Protein AF-A0A7Z9IWR8-F1 (afdb_monomer_lite)

pLDDT: mean 77.35, std 11.0, range [40.81, 90.12]

Radius of gyration: 18.64 Å; chains: 1; bounding box: 38×37×58 Å

Secondary structure (DSSP, 8-state):
---------HHHHHHHHHHHHHHHHH-TTGGGGHHHHHHHTT--THHHHHHHHHHHHHHHHHHHHHHHTSTT--HHHHHHHHHHHHHHHHHHHHHHHHHHH--HHHHHHHHHHHHHHHHHHHHHHHHHTT-

Structure (mmCIF, N/CA/C/O backbone):
data_AF-A0A7Z9IWR8-F1
#
_entry.id   AF-A0A7Z9IWR8-F1
#
loop_
_atom_site.group_PDB
_atom_site.id
_atom_site.type_symbol
_atom_site.label_atom_id
_atom_site.label_alt_id
_atom_site.label_comp_id
_atom_site.label_asym_id
_atom_site.label_entity_id
_atom_site.label_seq_id
_atom_site.pdbx_PDB_ins_code
_atom_site.Cartn_x
_atom_site.Cartn_y
_atom_site.Cartn_z
_atom_site.occupancy
_atom_site.B_iso_or_equiv
_atom_site.auth_seq_id
_atom_site.auth_comp_id
_atom_site.auth_asym_id
_atom_site.auth_atom_id
_atom_site.pdbx_PDB_model_num
ATOM 1 N N . MET A 1 1 ? -17.338 -11.592 28.485 1.00 41.22 1 MET A N 1
ATOM 2 C CA . MET A 1 1 ? -16.061 -12.272 28.173 1.00 41.22 1 MET A CA 1
ATOM 3 C C . MET A 1 1 ? -16.408 -13.641 27.600 1.00 41.22 1 MET A C 1
ATOM 5 O O . MET A 1 1 ? -16.814 -14.503 28.360 1.00 41.22 1 MET A O 1
ATOM 9 N N . ASN A 1 2 ? -16.402 -13.803 26.271 1.00 40.81 2 ASN A N 1
ATOM 10 C CA . ASN A 1 2 ? -16.781 -15.054 25.600 1.00 40.81 2 ASN A CA 1
ATOM 11 C C . ASN A 1 2 ? -15.635 -15.483 24.674 1.00 40.81 2 ASN A C 1
ATOM 13 O O . ASN A 1 2 ? -15.403 -14.865 23.637 1.00 40.81 2 ASN A O 1
ATOM 17 N N . ASN A 1 3 ? -14.905 -16.511 25.100 1.00 50.62 3 ASN A N 1
ATOM 18 C CA . ASN A 1 3 ? -13.708 -17.046 24.458 1.00 50.62 3 ASN A CA 1
ATOM 19 C C . ASN A 1 3 ? -14.091 -17.991 23.312 1.00 50.62 3 ASN A C 1
ATOM 21 O O . ASN A 1 3 ? -14.071 -19.208 23.469 1.00 50.62 3 ASN A O 1
ATOM 25 N N . ARG A 1 4 ? -14.435 -17.442 22.145 1.00 46.66 4 ARG A N 1
ATOM 26 C CA . ARG A 1 4 ? -14.400 -18.199 20.885 1.00 46.66 4 ARG A CA 1
ATOM 27 C C . ARG A 1 4 ? -13.210 -17.719 20.071 1.00 46.66 4 ARG A C 1
ATOM 29 O O . ARG A 1 4 ? -13.365 -17.041 19.062 1.00 46.66 4 ARG A O 1
ATOM 36 N N . GLY A 1 5 ? -12.020 -18.034 20.579 1.00 47.06 5 GLY A N 1
ATOM 37 C CA . GLY A 1 5 ? -10.784 -17.930 19.823 1.00 47.06 5 GLY A CA 1
ATOM 38 C C . GLY A 1 5 ? -10.837 -18.958 18.707 1.00 47.06 5 GLY A C 1
ATOM 39 O O . GLY A 1 5 ? -10.429 -20.100 18.888 1.00 47.06 5 GLY A O 1
ATOM 40 N N . VAL A 1 6 ? -11.388 -18.565 17.561 1.00 51.59 6 VAL A N 1
ATOM 41 C CA . VAL A 1 6 ? -11.020 -19.202 16.303 1.00 51.59 6 VAL A CA 1
ATOM 42 C C . VAL A 1 6 ? -9.564 -18.807 16.097 1.00 51.59 6 VAL A C 1
ATOM 44 O O . VAL A 1 6 ? -9.260 -17.775 15.506 1.00 51.59 6 VAL A O 1
ATOM 47 N N . GLU A 1 7 ? -8.659 -19.576 16.700 1.00 53.31 7 GLU A N 1
ATOM 48 C CA . GLU A 1 7 ? -7.242 -19.517 16.384 1.00 53.31 7 GLU A CA 1
ATOM 49 C C . GLU A 1 7 ? -7.149 -19.900 14.916 1.00 53.31 7 GLU A C 1
ATOM 51 O O . GLU A 1 7 ? -7.246 -21.068 14.536 1.00 53.31 7 GLU A O 1
ATOM 56 N N . VAL A 1 8 ? -7.061 -18.888 14.058 1.00 54.16 8 VAL A N 1
ATOM 57 C CA . VAL A 1 8 ? -6.757 -19.100 12.654 1.00 54.16 8 VAL A CA 1
ATOM 58 C C . VAL A 1 8 ? -5.372 -19.723 12.670 1.00 54.16 8 VAL A C 1
ATOM 60 O O . VAL A 1 8 ? -4.380 -19.047 12.948 1.00 54.16 8 VAL A O 1
ATOM 63 N N . GLY A 1 9 ? -5.321 -21.046 12.497 1.00 58.75 9 GLY A N 1
ATOM 64 C CA . GLY A 1 9 ? -4.077 -21.792 12.580 1.00 58.75 9 GLY A CA 1
ATOM 65 C C . GLY A 1 9 ? -3.036 -21.130 11.684 1.00 58.75 9 GLY A C 1
ATOM 66 O O . GLY A 1 9 ? -3.375 -20.581 10.635 1.00 58.75 9 GLY A O 1
ATOM 67 N N . ARG A 1 10 ? -1.762 -21.173 12.079 1.00 62.94 10 ARG A N 1
ATOM 68 C CA . ARG A 1 10 ? -0.638 -20.584 11.320 1.00 62.94 10 ARG A CA 1
ATOM 69 C C . ARG A 1 10 ? -0.698 -20.883 9.811 1.00 62.94 10 ARG A C 1
ATOM 71 O O . ARG A 1 10 ? -0.322 -20.042 9.003 1.00 62.94 10 ARG A O 1
ATOM 78 N N . TRP A 1 11 ? -1.243 -22.043 9.443 1.00 64.25 11 TRP A N 1
ATOM 79 C CA . TRP A 1 11 ? -1.524 -22.460 8.069 1.00 64.25 11 TRP A CA 1
ATOM 80 C C . TRP A 1 11 ? -2.615 -21.651 7.352 1.00 64.25 11 TRP A C 1
ATOM 82 O O . TRP A 1 11 ? -2.447 -21.332 6.182 1.00 64.25 11 TRP A O 1
ATOM 92 N N . GLY A 1 12 ? -3.698 -21.270 8.032 1.00 68.81 12 GLY A N 1
ATOM 93 C CA . GLY A 1 12 ? -4.739 -20.398 7.482 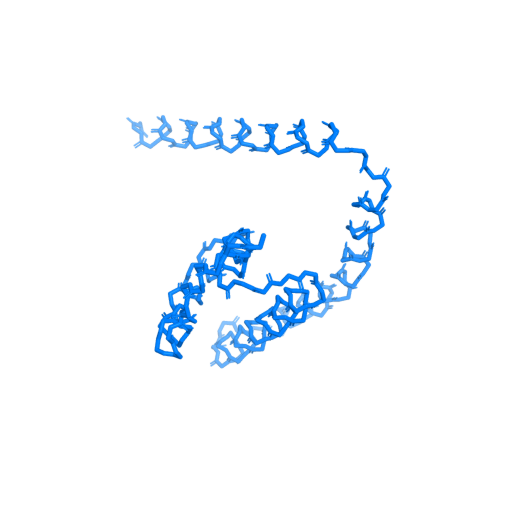1.00 68.81 12 GLY A CA 1
ATOM 94 C C . GLY A 1 12 ? -4.217 -18.988 7.201 1.00 68.81 12 GLY A C 1
ATOM 95 O O . GLY A 1 12 ? -4.474 -18.438 6.135 1.00 68.81 12 GLY A O 1
ATOM 96 N N . PHE A 1 13 ? -3.387 -18.440 8.094 1.00 70.31 13 PHE A N 1
ATOM 97 C CA . PHE A 1 13 ? -2.687 -17.177 7.836 1.00 70.31 13 PHE A CA 1
ATOM 98 C C . PHE A 1 13 ? -1.695 -17.281 6.668 1.00 70.31 13 PHE A C 1
ATOM 100 O O . PHE A 1 13 ? -1.632 -16.375 5.837 1.00 70.31 13 PHE A O 1
ATOM 107 N N . ALA A 1 14 ? -0.952 -18.389 6.575 1.00 73.75 14 ALA A N 1
ATOM 108 C CA . ALA A 1 14 ? -0.004 -18.621 5.487 1.00 73.75 14 ALA A CA 1
ATOM 109 C C . ALA A 1 14 ? -0.697 -18.806 4.124 1.00 73.75 14 ALA A C 1
ATOM 111 O O . ALA A 1 14 ? -0.207 -18.295 3.121 1.00 73.75 14 ALA A O 1
ATOM 112 N N . ALA A 1 15 ? -1.850 -19.481 4.082 1.00 78.81 15 ALA A N 1
ATOM 113 C CA . ALA A 1 15 ? -2.615 -19.713 2.856 1.00 78.81 15 ALA A CA 1
ATOM 114 C C . ALA A 1 15 ? -3.315 -18.448 2.327 1.00 78.81 15 ALA A C 1
ATOM 116 O O . ALA A 1 15 ? -3.498 -18.299 1.119 1.00 78.81 15 ALA A O 1
ATOM 117 N N . VAL A 1 16 ? -3.676 -17.512 3.210 1.00 80.12 16 VAL A N 1
ATOM 118 C CA . VAL A 1 16 ? -4.327 -16.251 2.820 1.00 80.12 16 VAL A CA 1
ATOM 119 C C . VAL A 1 16 ? -3.366 -15.299 2.110 1.00 80.12 16 VAL A C 1
ATOM 121 O O . VAL A 1 16 ? -3.797 -14.569 1.224 1.00 80.12 16 VAL A O 1
ATOM 124 N N . GLY A 1 17 ? -2.068 -15.333 2.427 1.00 80.94 17 GLY A N 1
ATOM 125 C CA . GLY A 1 17 ? -1.054 -14.486 1.787 1.00 80.94 17 GLY A CA 1
ATOM 126 C C . GLY A 1 17 ? -1.024 -14.585 0.250 1.00 80.94 17 GLY A C 1
ATOM 127 O O . GLY A 1 17 ? -1.184 -13.558 -0.409 1.00 80.94 17 GLY A O 1
ATOM 128 N N . PRO A 1 18 ? -0.867 -15.787 -0.341 1.00 83.75 18 PRO A N 1
ATOM 129 C CA . PRO A 1 18 ? -0.899 -15.979 -1.791 1.00 83.75 18 PRO A CA 1
ATOM 130 C C . PRO A 1 18 ? -2.224 -15.548 -2.428 1.00 83.75 18 PRO A C 1
ATOM 132 O O . PRO A 1 18 ? -2.219 -14.847 -3.437 1.00 83.75 18 PRO A O 1
ATOM 135 N N . ILE A 1 19 ? -3.358 -15.924 -1.824 1.00 85.44 19 ILE A N 1
ATOM 136 C CA . ILE A 1 19 ? -4.700 -15.586 -2.327 1.00 85.44 19 ILE A CA 1
ATOM 137 C C . ILE A 1 19 ? -4.880 -14.067 -2.353 1.00 85.44 19 ILE A C 1
ATOM 139 O O . ILE A 1 19 ? -5.282 -13.488 -3.362 1.00 85.44 19 ILE A O 1
ATOM 143 N N . TYR A 1 20 ? -4.521 -13.411 -1.252 1.00 84.38 20 TYR A N 1
ATOM 144 C CA . TYR A 1 20 ? -4.556 -11.965 -1.140 1.00 84.38 20 TYR A CA 1
ATOM 145 C C . TYR A 1 20 ? -3.598 -11.293 -2.129 1.00 84.38 20 TYR A C 1
ATOM 147 O O . TYR A 1 20 ? -3.968 -10.299 -2.744 1.00 84.38 20 TYR A O 1
ATOM 155 N N . GLY A 1 21 ? -2.400 -11.847 -2.335 1.00 83.62 21 GLY A N 1
ATOM 156 C CA . GLY A 1 21 ? -1.433 -11.355 -3.317 1.00 83.62 21 GLY A CA 1
ATOM 157 C C . GLY A 1 21 ? -1.986 -11.353 -4.743 1.00 83.62 21 GLY A C 1
ATOM 158 O O . GLY A 1 21 ? -1.826 -10.359 -5.450 1.00 83.62 21 GLY A O 1
ATOM 159 N N . VAL A 1 22 ? -2.701 -12.414 -5.136 1.00 85.44 22 VAL A N 1
ATOM 160 C CA . VAL A 1 22 ? -3.399 -12.477 -6.430 1.00 85.44 22 VAL A CA 1
ATOM 161 C C . VAL A 1 22 ? -4.466 -11.387 -6.503 1.00 85.44 22 VAL A C 1
ATOM 163 O O . VAL A 1 22 ? -4.414 -10.555 -7.404 1.00 85.44 22 VAL A O 1
ATOM 166 N N . ILE A 1 23 ? -5.376 -11.317 -5.528 1.00 85.38 23 ILE A N 1
ATOM 167 C CA . ILE A 1 23 ? -6.479 -10.337 -5.513 1.00 85.38 23 ILE A CA 1
ATOM 168 C C . ILE A 1 23 ? -5.951 -8.894 -5.528 1.00 85.38 23 ILE A C 1
ATOM 170 O O . ILE A 1 23 ? -6.414 -8.064 -6.308 1.00 85.38 23 ILE A O 1
ATOM 174 N N . ALA A 1 24 ? -4.945 -8.585 -4.711 1.00 82.38 24 ALA A N 1
ATOM 175 C CA . ALA A 1 24 ? -4.303 -7.271 -4.658 1.00 82.38 24 ALA A CA 1
ATOM 176 C C . ALA A 1 24 ? -3.478 -6.946 -5.921 1.00 82.38 24 ALA A C 1
ATOM 178 O O . ALA A 1 24 ? -3.142 -5.783 -6.178 1.00 82.38 24 ALA A O 1
ATOM 179 N N . GLY A 1 25 ? -3.131 -7.967 -6.706 1.00 77.81 25 GLY A N 1
ATOM 180 C CA . GLY A 1 25 ? -2.537 -7.827 -8.029 1.00 77.81 25 GLY A CA 1
ATOM 181 C C . GLY A 1 25 ? -3.553 -7.375 -9.077 1.00 77.81 25 GLY A C 1
ATOM 182 O O . GLY A 1 25 ? -3.242 -6.474 -9.852 1.00 77.81 25 GLY A O 1
ATOM 183 N N .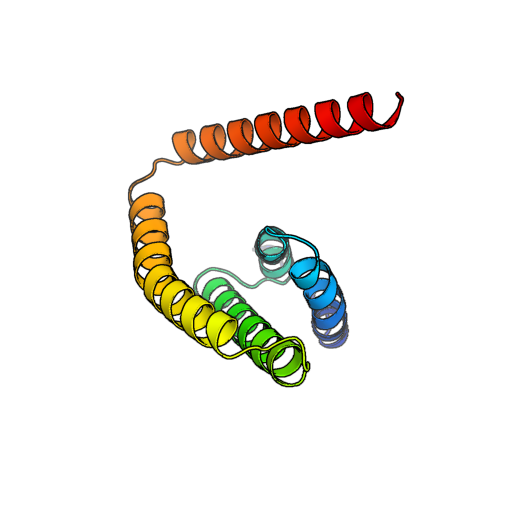 VAL A 1 26 ? -4.762 -7.953 -9.073 1.00 81.50 26 VAL A N 1
ATOM 184 C CA . VAL A 1 26 ? -5.784 -7.707 -10.114 1.00 81.50 26 VAL A CA 1
ATOM 185 C C . VAL A 1 26 ? -6.774 -6.591 -9.763 1.00 81.50 26 VAL A C 1
ATOM 187 O O . VAL A 1 26 ? -7.426 -6.049 -10.651 1.00 81.50 26 VAL A O 1
ATOM 190 N N . THR A 1 27 ? -6.926 -6.235 -8.484 1.00 79.56 27 THR A N 1
ATOM 191 C CA . THR A 1 27 ? -7.984 -5.323 -8.015 1.00 79.56 27 THR A CA 1
ATOM 192 C C . THR A 1 27 ? -7.421 -4.109 -7.271 1.00 79.56 27 THR A C 1
ATOM 194 O O . THR A 1 27 ? -6.615 -4.248 -6.354 1.00 79.56 27 THR A O 1
ATOM 197 N N . MET A 1 28 ? -7.931 -2.905 -7.571 1.00 64.69 28 MET A N 1
ATOM 198 C CA . MET A 1 28 ? -7.564 -1.644 -6.891 1.00 64.69 28 MET A CA 1
ATOM 199 C C . MET A 1 28 ? -8.120 -1.488 -5.452 1.00 64.69 28 MET A C 1
ATOM 201 O O . MET A 1 28 ? -8.062 -0.404 -4.883 1.00 64.69 28 MET A O 1
ATOM 205 N N . GLY A 1 29 ? -8.644 -2.555 -4.835 1.00 68.75 29 GLY A N 1
ATOM 206 C CA . GLY A 1 29 ? -9.354 -2.502 -3.546 1.00 68.75 29 GLY A CA 1
ATOM 207 C C . GLY A 1 29 ? -9.156 -3.713 -2.629 1.00 68.75 29 GLY A C 1
ATOM 208 O O . GLY A 1 29 ? -9.862 -3.830 -1.630 1.00 68.75 29 GLY A O 1
ATOM 209 N N . GLY A 1 30 ? -8.206 -4.608 -2.929 1.00 70.31 30 GLY A N 1
ATOM 210 C CA . GLY A 1 30 ? -8.024 -5.857 -2.173 1.00 70.31 30 GLY A CA 1
ATOM 211 C C . GLY A 1 30 ? -7.856 -5.653 -0.659 1.00 70.31 30 GLY A C 1
ATOM 212 O O . GLY A 1 30 ? -8.374 -6.440 0.131 1.00 70.31 30 GLY A O 1
ATOM 213 N N . ALA A 1 31 ? -7.212 -4.559 -0.238 1.00 67.69 31 ALA A N 1
ATOM 214 C CA . ALA A 1 31 ? -6.941 -4.260 1.172 1.00 67.69 31 ALA A CA 1
ATOM 215 C C . ALA A 1 31 ? -8.202 -4.138 2.052 1.00 67.69 31 ALA A C 1
ATOM 217 O O . ALA A 1 31 ? -8.119 -4.358 3.260 1.00 67.69 31 ALA A O 1
ATOM 218 N N . LEU A 1 32 ? -9.372 -3.848 1.471 1.00 75.12 32 LEU A N 1
ATOM 219 C CA . LEU A 1 32 ? -10.641 -3.767 2.206 1.00 75.12 32 LEU A CA 1
ATOM 220 C C . LEU A 1 32 ? -11.057 -5.118 2.808 1.00 75.12 32 LEU A C 1
ATOM 222 O O . LEU A 1 32 ? -11.715 -5.147 3.845 1.00 75.12 32 LEU A O 1
ATOM 226 N N . MET A 1 33 ? -10.627 -6.236 2.211 1.00 80.31 33 MET A N 1
ATOM 227 C CA . MET A 1 33 ? -10.899 -7.579 2.733 1.00 80.31 33 MET A CA 1
ATOM 228 C C . MET A 1 33 ? -10.038 -7.948 3.948 1.00 80.31 33 MET A C 1
ATOM 230 O O . MET A 1 33 ? -10.431 -8.803 4.742 1.00 80.31 33 MET A O 1
ATOM 234 N N . LEU A 1 34 ? -8.887 -7.296 4.139 1.00 80.06 34 LEU A N 1
ATOM 235 C CA . LEU A 1 34 ? -7.986 -7.600 5.253 1.00 80.06 34 LEU A CA 1
ATOM 236 C C . LEU A 1 34 ? -8.556 -7.170 6.606 1.00 80.06 34 LEU A C 1
ATOM 238 O O . LEU A 1 34 ? -8.317 -7.836 7.608 1.00 80.06 34 LEU A O 1
ATOM 242 N N . ALA A 1 35 ? -9.324 -6.080 6.644 1.00 80.00 35 ALA A N 1
ATOM 243 C CA . ALA A 1 35 ? -9.908 -5.564 7.878 1.00 80.00 35 ALA A CA 1
ATOM 244 C C . ALA A 1 35 ? -10.852 -6.576 8.568 1.00 80.00 35 ALA A C 1
ATOM 246 O O . ALA A 1 35 ? -10.587 -6.918 9.724 1.00 80.00 35 ALA A O 1
ATOM 247 N N . PRO A 1 36 ? -11.900 -7.119 7.909 1.00 81.00 36 PRO A N 1
ATOM 248 C CA . PRO A 1 36 ? -12.750 -8.142 8.519 1.00 81.00 36 PRO A CA 1
ATOM 249 C C . PRO A 1 36 ? -12.003 -9.459 8.773 1.00 81.00 36 PRO A C 1
ATOM 251 O O . PRO A 1 36 ? -12.305 -10.137 9.752 1.00 81.00 36 PRO A O 1
ATOM 254 N N . PHE A 1 37 ? -10.999 -9.804 7.957 1.00 82.38 37 PHE A N 1
ATOM 255 C CA . PHE A 1 37 ? -10.171 -10.994 8.173 1.00 82.38 37 PHE A CA 1
ATOM 256 C C . PHE A 1 37 ? -9.335 -10.897 9.457 1.00 82.38 37 PHE A C 1
ATOM 258 O O . PHE A 1 37 ? -9.370 -11.803 10.286 1.00 82.38 37 PHE A O 1
ATOM 265 N N . PHE A 1 38 ? -8.624 -9.785 9.669 1.00 83.38 38 PHE A N 1
ATOM 266 C CA . PHE A 1 38 ? -7.824 -9.582 10.879 1.00 83.38 38 PHE A CA 1
ATOM 267 C C . PHE A 1 38 ? -8.686 -9.450 12.134 1.00 83.38 38 PHE A C 1
ATOM 269 O O . PHE A 1 38 ? -8.315 -9.997 13.171 1.00 83.38 38 PHE A O 1
ATOM 276 N N . LEU A 1 39 ? -9.852 -8.802 12.032 1.00 84.25 39 LEU A N 1
ATOM 277 C CA . LEU A 1 39 ? -10.831 -8.754 13.121 1.00 84.25 39 LEU A CA 1
ATOM 278 C C . LEU A 1 39 ? -11.367 -10.151 13.461 1.00 84.25 39 LEU A C 1
ATOM 280 O O . LEU A 1 39 ? -11.426 -10.512 14.634 1.00 84.25 39 LEU A O 1
ATOM 284 N N . GLY A 1 40 ? -11.702 -10.959 12.45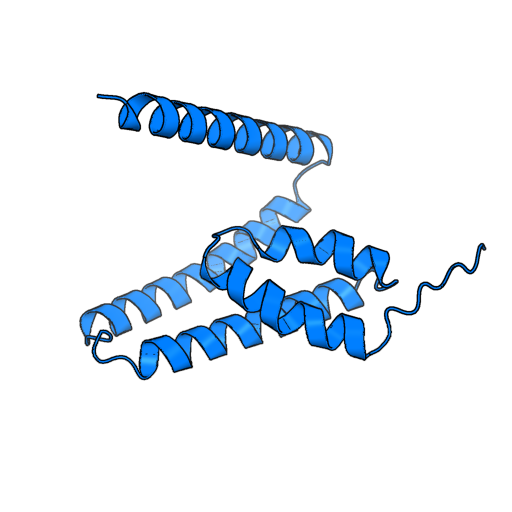0 1.00 80.62 40 GLY A N 1
ATOM 285 C CA . GLY A 1 40 ? -12.113 -12.355 12.628 1.00 80.62 40 GLY A CA 1
ATOM 286 C C . GLY A 1 40 ? -11.008 -13.241 13.212 1.00 80.62 40 GLY A C 1
ATOM 287 O O . GLY A 1 40 ? -11.300 -14.178 13.949 1.00 80.62 40 GLY A O 1
ATOM 288 N N . ALA A 1 41 ? -9.745 -12.904 12.948 1.00 76.62 41 ALA A N 1
ATOM 289 C CA . ALA A 1 41 ? -8.575 -13.564 13.518 1.00 76.62 41 ALA A CA 1
ATOM 290 C C . ALA A 1 41 ? -8.199 -13.085 14.934 1.00 76.62 41 ALA A C 1
ATOM 292 O O . ALA A 1 41 ? -7.209 -13.5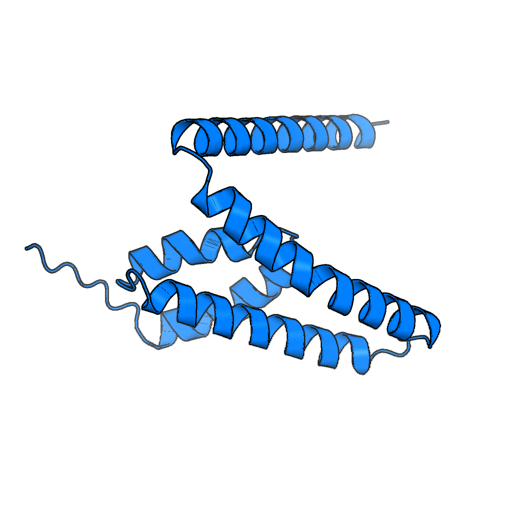49 15.499 1.00 76.62 41 ALA A O 1
ATOM 293 N N . GLY A 1 42 ? -8.961 -12.149 15.510 1.00 77.69 42 GLY A N 1
ATOM 294 C CA . GLY A 1 42 ? -8.751 -11.639 16.866 1.00 77.69 42 GLY A CA 1
ATOM 295 C C . GLY A 1 42 ? -7.714 -10.519 16.991 1.00 77.69 42 GLY A C 1
ATOM 296 O O . GLY A 1 42 ? -7.425 -10.088 18.107 1.00 77.69 42 GLY A O 1
ATOM 297 N N . LEU A 1 43 ? -7.163 -10.003 15.884 1.00 81.38 43 LEU A N 1
ATOM 298 C CA . LEU A 1 43 ? -6.321 -8.807 15.922 1.00 81.38 43 LEU A CA 1
ATOM 299 C C . LEU A 1 43 ? -7.222 -7.580 16.078 1.00 81.38 43 LEU A C 1
ATOM 301 O O . LEU A 1 43 ? -8.157 -7.394 15.307 1.00 81.38 43 LEU A O 1
ATOM 305 N N . VAL A 1 44 ? -6.915 -6.712 17.042 1.00 82.56 44 VAL A N 1
ATOM 306 C CA . VAL A 1 44 ? -7.649 -5.460 17.282 1.00 82.56 44 VAL A CA 1
ATOM 307 C C . VAL A 1 44 ? -6.695 -4.277 17.451 1.00 82.56 44 VAL A C 1
ATOM 309 O O . VAL A 1 44 ? -5.558 -4.424 17.905 1.00 82.56 44 VAL A O 1
ATOM 312 N N . GLY A 1 45 ? -7.155 -3.084 17.068 1.00 81.81 45 GLY A N 1
ATOM 313 C CA . GLY A 1 45 ? -6.428 -1.828 17.268 1.00 81.81 45 GLY A CA 1
ATOM 314 C C . GLY A 1 45 ? -5.082 -1.771 16.536 1.00 81.81 45 GLY A C 1
ATOM 315 O O . GLY A 1 45 ? -5.023 -1.895 15.312 1.00 81.81 45 GLY A O 1
ATOM 316 N N . SER A 1 46 ? -3.997 -1.569 17.292 1.00 81.44 46 SER A N 1
ATOM 317 C CA . SER A 1 46 ? -2.637 -1.374 16.756 1.00 81.44 46 SER A CA 1
ATOM 318 C C . SER A 1 46 ? -2.147 -2.551 15.901 1.00 81.44 46 SER A C 1
ATOM 320 O O . SER A 1 46 ? -1.496 -2.347 14.876 1.00 81.44 46 SER A O 1
ATOM 322 N N . GLN A 1 47 ? -2.537 -3.781 16.254 1.00 82.94 47 GLN A N 1
ATOM 323 C CA . GLN A 1 47 ? -2.101 -4.995 15.556 1.00 82.94 47 GLN A CA 1
ATOM 324 C C . GLN A 1 47 ? -2.597 -5.042 14.102 1.00 82.94 47 GLN A C 1
ATOM 326 O O . GLN A 1 47 ? -1.854 -5.439 13.207 1.00 82.94 47 GLN A O 1
ATOM 331 N N . ILE A 1 48 ? -3.828 -4.581 13.846 1.00 83.69 48 ILE A N 1
ATOM 332 C CA . ILE A 1 48 ? -4.397 -4.505 12.490 1.00 83.69 48 ILE A CA 1
ATOM 333 C C . ILE A 1 48 ? -3.610 -3.504 11.643 1.00 83.69 48 ILE A C 1
ATOM 335 O O . ILE A 1 48 ? -3.298 -3.774 10.482 1.00 83.69 48 ILE A O 1
ATOM 339 N N . ILE A 1 49 ? -3.279 -2.347 12.222 1.00 84.69 49 ILE A N 1
ATOM 340 C CA . ILE A 1 49 ? -2.557 -1.277 11.527 1.00 84.69 49 ILE A CA 1
ATOM 341 C C . ILE A 1 49 ? -1.148 -1.754 11.169 1.00 84.69 49 ILE A C 1
ATOM 343 O O . ILE A 1 49 ? -0.719 -1.575 10.030 1.00 84.69 49 ILE A O 1
ATOM 347 N N . ALA A 1 50 ? -0.462 -2.407 12.112 1.00 85.69 50 ALA A N 1
ATOM 348 C CA . ALA A 1 50 ? 0.859 -2.982 11.894 1.00 85.69 50 ALA A CA 1
ATOM 349 C C . ALA A 1 50 ? 0.839 -4.044 10.784 1.00 85.69 50 ALA A C 1
ATOM 351 O O . ALA A 1 50 ? 1.646 -3.977 9.860 1.00 85.69 50 ALA A O 1
ATOM 352 N N . MET A 1 51 ? -0.119 -4.975 10.820 1.00 87.50 51 MET A N 1
ATOM 353 C CA . MET A 1 51 ? -0.214 -6.037 9.817 1.00 87.50 51 MET A CA 1
ATOM 354 C C . MET A 1 51 ? -0.571 -5.494 8.429 1.00 87.50 51 MET A C 1
ATOM 356 O O . MET A 1 51 ? 0.009 -5.911 7.430 1.00 87.50 51 MET A O 1
ATOM 360 N N . THR A 1 52 ? -1.481 -4.521 8.358 1.00 83.75 52 THR A N 1
ATOM 361 C CA . THR A 1 52 ? -1.857 -3.872 7.094 1.00 83.75 52 THR A CA 1
ATOM 362 C C . THR A 1 52 ? -0.678 -3.103 6.498 1.00 83.75 52 THR A C 1
ATOM 364 O O . THR A 1 52 ? -0.446 -3.176 5.293 1.00 83.75 52 THR A O 1
ATOM 367 N N . ALA A 1 53 ? 0.106 -2.410 7.330 1.00 86.81 53 ALA A N 1
ATOM 368 C CA . ALA A 1 53 ? 1.328 -1.742 6.893 1.00 86.81 53 ALA A CA 1
ATOM 369 C C . ALA A 1 53 ? 2.377 -2.749 6.400 1.00 86.81 53 ALA A C 1
ATOM 371 O O . ALA A 1 53 ? 2.925 -2.566 5.315 1.00 86.81 53 ALA A O 1
ATOM 372 N N . ALA A 1 54 ? 2.606 -3.834 7.147 1.00 88.81 54 ALA A N 1
ATOM 373 C CA . ALA A 1 54 ? 3.535 -4.892 6.761 1.00 88.81 54 ALA A CA 1
ATOM 374 C C . ALA A 1 54 ? 3.138 -5.520 5.416 1.00 88.81 54 ALA A C 1
ATOM 376 O O . ALA A 1 54 ? 3.947 -5.547 4.494 1.00 88.81 54 ALA A O 1
ATOM 377 N N . MET A 1 55 ? 1.872 -5.926 5.259 1.00 87.38 55 MET A N 1
ATOM 378 C CA . MET A 1 55 ? 1.358 -6.464 3.996 1.00 87.38 55 MET A CA 1
ATOM 379 C C . MET A 1 55 ? 1.460 -5.456 2.849 1.00 87.38 55 MET A C 1
ATOM 381 O O . MET A 1 55 ? 1.849 -5.828 1.744 1.00 87.38 55 MET A O 1
ATOM 385 N N . GLY A 1 56 ? 1.138 -4.183 3.093 1.00 86.69 56 GLY A N 1
ATOM 386 C CA . GLY A 1 56 ? 1.266 -3.124 2.096 1.00 86.69 56 GLY A CA 1
ATOM 387 C C . GLY A 1 56 ? 2.708 -2.956 1.616 1.00 86.69 56 GLY A C 1
ATOM 388 O O . GLY A 1 56 ? 2.949 -2.910 0.412 1.00 86.69 56 GLY A O 1
ATOM 389 N N . VAL A 1 57 ? 3.675 -2.923 2.534 1.00 88.06 57 VAL A N 1
ATOM 390 C CA . VAL A 1 57 ? 5.104 -2.841 2.196 1.00 88.06 57 VAL A CA 1
ATOM 391 C C . VAL A 1 57 ? 5.547 -4.076 1.418 1.00 88.06 57 VAL A C 1
ATOM 393 O O . VAL A 1 57 ? 6.146 -3.930 0.354 1.00 88.06 57 VAL A O 1
ATOM 396 N N . THR A 1 58 ? 5.200 -5.280 1.882 1.00 90.12 58 THR A N 1
ATOM 397 C CA . THR A 1 58 ? 5.535 -6.529 1.187 1.00 90.12 58 THR A CA 1
ATOM 398 C C . THR A 1 58 ? 4.996 -6.536 -0.242 1.00 90.12 58 THR A C 1
ATOM 400 O O . THR A 1 58 ? 5.760 -6.787 -1.167 1.00 90.12 58 THR A O 1
ATOM 403 N N . LEU A 1 59 ? 3.723 -6.184 -0.451 1.00 87.81 59 LEU A N 1
ATOM 404 C CA . LEU A 1 59 ? 3.121 -6.138 -1.786 1.00 87.81 59 LEU A CA 1
ATOM 405 C C . LEU A 1 59 ? 3.803 -5.127 -2.708 1.00 87.81 59 LEU A C 1
ATOM 407 O O . LEU A 1 59 ? 4.041 -5.429 -3.875 1.00 87.81 59 LEU A O 1
ATOM 411 N N . ASN A 1 60 ? 4.105 -3.929 -2.204 1.00 87.12 60 ASN A N 1
ATOM 412 C CA . ASN A 1 60 ? 4.776 -2.910 -3.006 1.00 87.12 60 ASN A CA 1
ATOM 413 C C . ASN A 1 60 ? 6.195 -3.350 -3.384 1.00 87.12 60 ASN A C 1
ATOM 415 O O . ASN A 1 60 ? 6.571 -3.214 -4.544 1.00 87.12 60 ASN A O 1
ATOM 419 N N . ILE A 1 61 ? 6.947 -3.958 -2.460 1.00 89.19 61 ILE A N 1
ATOM 420 C CA . ILE A 1 61 ? 8.267 -4.535 -2.755 1.00 89.19 61 ILE A CA 1
ATOM 421 C C . ILE A 1 61 ? 8.146 -5.642 -3.805 1.00 89.19 61 ILE A C 1
ATOM 423 O O . ILE A 1 61 ? 8.885 -5.633 -4.787 1.00 89.19 61 ILE A O 1
ATOM 427 N N . THR A 1 62 ? 7.191 -6.564 -3.653 1.00 88.75 62 THR A N 1
ATOM 428 C CA . THR A 1 62 ? 6.959 -7.623 -4.643 1.00 88.75 62 THR A CA 1
ATOM 429 C C . THR A 1 62 ? 6.633 -7.037 -6.014 1.00 88.75 62 THR A C 1
ATOM 431 O O . THR A 1 62 ? 7.208 -7.480 -7.002 1.00 88.75 62 THR A O 1
ATOM 434 N N . LYS A 1 63 ? 5.779 -6.006 -6.096 1.00 84.00 63 LYS A N 1
ATOM 435 C CA . LYS A 1 63 ? 5.487 -5.310 -7.359 1.00 84.00 63 LYS A CA 1
ATOM 436 C C . LYS A 1 63 ? 6.749 -4.693 -7.959 1.00 84.00 63 LYS A C 1
ATOM 438 O O . LYS A 1 63 ? 6.994 -4.886 -9.143 1.00 84.00 63 LYS A O 1
ATOM 443 N N . VAL A 1 64 ? 7.572 -4.017 -7.159 1.00 84.44 64 VAL A N 1
ATOM 444 C CA . VAL A 1 64 ? 8.842 -3.441 -7.631 1.00 84.44 64 VAL A CA 1
ATOM 445 C C . VAL A 1 64 ? 9.777 -4.522 -8.173 1.00 84.44 64 VAL A C 1
ATOM 447 O O . VAL A 1 64 ? 10.371 -4.317 -9.221 1.00 84.44 64 VAL A O 1
ATOM 450 N N . ILE A 1 65 ? 9.873 -5.685 -7.525 1.00 85.88 65 ILE A N 1
ATOM 451 C CA . ILE A 1 65 ? 10.712 -6.796 -8.000 1.00 85.88 65 ILE A CA 1
ATOM 452 C C . ILE A 1 65 ? 10.159 -7.384 -9.307 1.00 85.88 65 ILE A C 1
ATOM 454 O O . ILE A 1 65 ? 10.895 -7.528 -10.279 1.00 85.88 65 ILE A O 1
ATOM 458 N N . VAL A 1 66 ? 8.862 -7.702 -9.348 1.00 85.31 66 VAL A N 1
ATOM 459 C CA . VAL A 1 66 ? 8.216 -8.364 -10.496 1.00 85.31 66 VAL A CA 1
ATOM 460 C C . VAL A 1 66 ? 8.189 -7.452 -11.726 1.00 85.31 66 VAL A C 1
ATOM 462 O O . VAL A 1 66 ? 8.563 -7.872 -12.822 1.00 85.31 66 VAL A O 1
ATOM 465 N N . PHE A 1 67 ? 7.790 -6.190 -11.556 1.00 79.94 67 PHE A N 1
ATOM 466 C CA . PHE A 1 67 ? 7.810 -5.213 -12.645 1.00 79.94 67 PHE A CA 1
ATOM 467 C C . PHE A 1 67 ? 9.230 -4.742 -12.966 1.00 79.94 67 PHE A C 1
ATOM 469 O O . PHE A 1 67 ? 9.520 -4.467 -14.125 1.00 79.94 67 PHE A O 1
ATOM 476 N N . GLY A 1 68 ? 10.125 -4.701 -11.977 1.00 78.56 68 GLY A N 1
ATOM 477 C CA . GLY A 1 68 ? 11.523 -4.315 -12.156 1.00 78.56 68 GLY A CA 1
ATOM 478 C C . GLY A 1 68 ? 12.344 -5.317 -12.966 1.00 78.56 68 GLY A C 1
ATOM 479 O O . GLY A 1 68 ? 13.211 -4.913 -13.731 1.00 78.56 68 GLY A O 1
ATOM 480 N N . ALA A 1 69 ? 12.044 -6.613 -12.849 1.00 73.88 69 ALA A N 1
ATOM 481 C CA . ALA A 1 69 ? 12.678 -7.670 -13.639 1.00 73.88 69 ALA A CA 1
ATOM 482 C C . ALA A 1 69 ? 12.110 -7.794 -15.067 1.00 73.88 69 ALA A C 1
ATOM 484 O O . ALA A 1 69 ? 12.639 -8.550 -15.882 1.00 73.88 69 ALA A O 1
ATOM 485 N N . SER A 1 70 ? 11.024 -7.082 -15.377 1.00 75.00 70 SER A N 1
ATOM 486 C CA . SER A 1 70 ? 10.382 -7.151 -16.686 1.00 75.00 70 SER A CA 1
ATOM 487 C C . SER A 1 70 ? 11.031 -6.164 -17.670 1.00 75.00 70 SER A C 1
ATOM 489 O O . SER A 1 70 ? 11.179 -4.990 -17.333 1.00 75.00 70 SER A O 1
ATOM 491 N N . PRO A 1 71 ? 11.306 -6.556 -18.932 1.00 65.19 71 PRO A N 1
ATOM 492 C CA . PRO A 1 71 ? 11.782 -5.637 -19.979 1.00 65.19 71 PRO A CA 1
ATOM 493 C C . PRO A 1 71 ? 10.762 -4.540 -20.352 1.00 65.19 71 PRO A C 1
ATOM 495 O O . PRO A 1 71 ? 11.055 -3.648 -21.141 1.00 65.19 71 PRO A O 1
ATOM 498 N N . LEU A 1 72 ? 9.566 -4.586 -19.756 1.00 63.50 72 LEU A N 1
ATOM 499 C CA . LEU A 1 72 ? 8.537 -3.546 -19.800 1.00 63.50 72 LEU A CA 1
ATOM 500 C C . LEU A 1 72 ? 8.951 -2.261 -19.053 1.00 63.50 72 LEU A C 1
ATOM 502 O O . LEU A 1 72 ? 8.343 -1.209 -19.262 1.00 63.50 72 LEU A O 1
ATOM 506 N N . LEU A 1 73 ? 9.969 -2.325 -18.187 1.00 66.31 73 LEU A N 1
ATOM 507 C CA . LEU A 1 73 ? 10.435 -1.193 -17.393 1.00 66.31 73 LEU A CA 1
ATOM 508 C C . LEU A 1 73 ? 11.379 -0.287 -18.203 1.00 66.31 73 LEU A C 1
ATOM 510 O O . LEU A 1 73 ? 12.600 -0.349 -18.099 1.00 66.31 73 LEU A O 1
ATOM 514 N N . ASN A 1 74 ? 10.793 0.579 -19.027 1.00 75.38 74 ASN A N 1
ATOM 515 C CA . ASN A 1 74 ? 11.521 1.641 -19.720 1.00 75.38 74 ASN A CA 1
ATOM 516 C C . ASN A 1 74 ? 11.886 2.795 -18.763 1.00 75.38 74 ASN A C 1
ATOM 518 O O . ASN A 1 74 ? 11.163 3.071 -17.806 1.00 75.38 74 ASN A O 1
ATOM 522 N N . PHE A 1 75 ? 12.961 3.533 -19.061 1.00 77.50 75 PHE A N 1
ATOM 523 C CA . PHE A 1 75 ? 13.381 4.735 -18.314 1.00 77.50 75 PHE A CA 1
ATOM 524 C C . PHE A 1 75 ? 12.230 5.724 -17.995 1.00 77.50 75 PHE A C 1
ATOM 526 O O . PHE A 1 75 ? 12.106 6.136 -16.840 1.00 77.50 75 PHE A O 1
ATOM 533 N N . PRO A 1 76 ? 11.314 6.052 -18.934 1.00 80.88 76 PRO A N 1
ATOM 534 C CA . PRO A 1 76 ? 10.125 6.853 -18.629 1.00 80.88 76 PRO A CA 1
ATOM 535 C C . PRO A 1 76 ? 9.209 6.260 -17.546 1.00 80.88 76 PRO A C 1
ATOM 537 O O . PRO A 1 76 ? 8.678 7.018 -16.737 1.00 80.88 76 PRO A O 1
ATOM 540 N N . LEU A 1 77 ? 9.036 4.934 -17.471 1.00 81.81 77 LEU A N 1
ATOM 541 C CA . LEU A 1 77 ? 8.212 4.314 -16.423 1.00 81.81 77 LEU A CA 1
ATOM 542 C C . LEU A 1 77 ? 8.850 4.452 -15.039 1.00 81.81 77 LEU A C 1
ATOM 544 O O . LEU A 1 77 ? 8.131 4.607 -14.055 1.00 81.81 77 LEU A O 1
ATOM 548 N N . ILE A 1 78 ? 10.181 4.451 -14.953 1.00 82.62 78 ILE A N 1
ATOM 549 C CA . ILE A 1 78 ? 10.900 4.687 -13.694 1.00 82.62 78 ILE A CA 1
ATOM 550 C C . ILE A 1 78 ? 10.666 6.126 -13.216 1.00 82.62 78 ILE A C 1
ATOM 552 O O . ILE A 1 78 ? 10.348 6.338 -12.046 1.00 82.62 78 ILE A O 1
ATOM 556 N N . CYS A 1 79 ? 10.747 7.114 -14.116 1.00 85.00 79 CYS A N 1
ATOM 557 C CA . CYS A 1 79 ? 10.440 8.510 -13.789 1.00 85.00 79 CYS A CA 1
ATOM 558 C C . CYS A 1 79 ? 8.989 8.683 -13.321 1.00 85.00 79 CYS A C 1
ATOM 560 O O . CYS A 1 79 ? 8.746 9.327 -12.301 1.00 85.00 79 CYS A O 1
ATOM 562 N N . VAL A 1 80 ? 8.027 8.071 -14.020 1.00 85.69 80 VAL A N 1
ATOM 563 C CA . VAL A 1 80 ? 6.612 8.098 -13.617 1.00 85.69 80 VAL A CA 1
ATOM 564 C C . VAL A 1 80 ? 6.414 7.406 -12.267 1.00 85.69 80 VAL A C 1
ATOM 566 O O . VAL A 1 80 ? 5.697 7.932 -11.421 1.00 85.69 80 VAL A O 1
ATOM 569 N N . GLY A 1 81 ? 7.086 6.278 -12.024 1.00 85.00 81 GLY A N 1
ATOM 570 C CA . GLY A 1 81 ? 7.061 5.568 -10.746 1.00 85.00 81 GLY A CA 1
ATOM 571 C C . GLY A 1 81 ? 7.605 6.403 -9.585 1.00 85.00 81 GLY A C 1
ATOM 572 O O . GLY A 1 81 ? 7.000 6.421 -8.515 1.00 85.00 81 GLY A O 1
ATOM 573 N N . LEU A 1 82 ? 8.693 7.151 -9.796 1.00 86.38 82 LEU A N 1
ATOM 574 C CA . LEU A 1 82 ? 9.236 8.079 -8.799 1.00 86.38 82 LEU A CA 1
ATOM 575 C C . LEU A 1 82 ? 8.274 9.232 -8.507 1.00 86.38 82 LEU A C 1
ATOM 577 O O . LEU A 1 82 ? 8.029 9.536 -7.341 1.00 86.38 82 LEU A O 1
ATOM 581 N N . ILE A 1 83 ? 7.690 9.841 -9.542 1.00 88.88 83 ILE A N 1
ATOM 582 C CA . ILE A 1 83 ? 6.700 10.914 -9.377 1.00 88.88 83 ILE A CA 1
ATOM 583 C C . ILE A 1 83 ? 5.472 10.387 -8.626 1.00 88.88 83 ILE A C 1
ATOM 585 O O . ILE A 1 83 ? 5.044 10.994 -7.647 1.00 88.88 83 ILE A O 1
ATOM 589 N N . LEU A 1 84 ? 4.948 9.221 -9.016 1.00 86.12 84 LEU A N 1
ATOM 590 C CA . LEU A 1 84 ? 3.840 8.559 -8.324 1.00 86.12 84 LEU A CA 1
ATOM 591 C C . LEU A 1 84 ? 4.186 8.250 -6.866 1.00 86.12 84 LEU A C 1
ATOM 593 O O . LEU A 1 84 ? 3.377 8.519 -5.980 1.00 86.12 84 LEU A O 1
ATOM 597 N N . GLY A 1 85 ? 5.383 7.730 -6.597 1.00 85.81 85 GLY A N 1
ATOM 598 C CA . GLY A 1 85 ? 5.861 7.466 -5.241 1.00 85.81 85 GLY A CA 1
ATOM 599 C C . GLY A 1 85 ? 5.887 8.734 -4.387 1.00 85.81 85 GLY A C 1
ATOM 600 O O . GLY A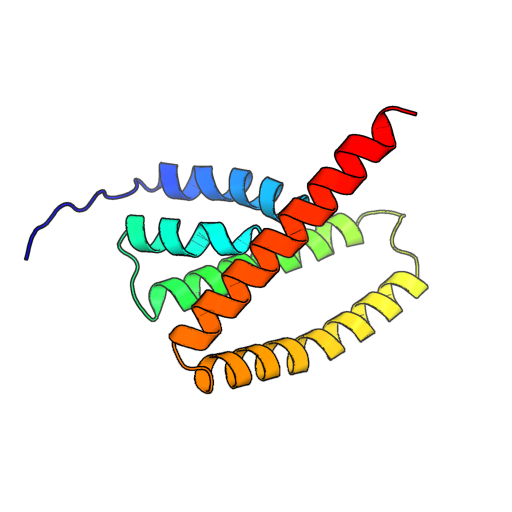 1 85 ? 5.344 8.743 -3.281 1.00 85.81 85 GLY A O 1
ATOM 601 N N . LEU A 1 86 ? 6.419 9.833 -4.932 1.00 89.19 86 LEU A N 1
ATOM 602 C CA . LEU A 1 86 ? 6.428 11.142 -4.276 1.00 89.19 86 LEU A CA 1
ATOM 603 C C . LEU A 1 86 ? 5.015 11.688 -4.044 1.00 89.19 86 LEU A C 1
ATOM 605 O O . LEU A 1 86 ? 4.763 12.261 -2.989 1.00 89.19 86 LEU A O 1
ATOM 609 N N . CYS A 1 87 ? 4.079 11.467 -4.969 1.00 88.62 87 CYS A N 1
ATOM 610 C CA . CYS A 1 87 ? 2.670 11.835 -4.803 1.00 88.62 87 CYS A CA 1
ATOM 611 C C . CYS A 1 87 ? 1.925 10.945 -3.793 1.00 88.62 87 CYS A C 1
ATOM 613 O O . CYS A 1 87 ? 0.961 11.389 -3.170 1.00 88.62 87 CYS A O 1
ATOM 615 N N . THR A 1 88 ? 2.364 9.702 -3.587 1.00 84.50 88 THR A N 1
ATOM 616 C CA . THR A 1 88 ? 1.686 8.749 -2.693 1.00 84.50 88 THR A CA 1
ATOM 617 C C . THR A 1 88 ? 1.855 9.130 -1.219 1.00 84.50 88 THR A C 1
ATOM 619 O O . THR A 1 88 ? 0.938 8.940 -0.422 1.00 84.50 88 THR A O 1
ATOM 622 N N . ILE A 1 89 ? 2.994 9.725 -0.849 1.00 86.88 89 ILE A N 1
ATOM 623 C CA . ILE A 1 89 ? 3.275 10.181 0.523 1.00 86.88 89 ILE A CA 1
ATOM 624 C C . ILE A 1 89 ? 2.245 11.229 1.006 1.00 86.88 89 ILE A C 1
ATOM 626 O O . ILE A 1 89 ? 1.581 10.980 2.020 1.00 86.88 89 ILE A O 1
ATOM 630 N N . PRO A 1 90 ? 2.040 12.371 0.313 1.00 87.62 90 PRO A N 1
ATOM 631 C CA . PRO A 1 90 ? 1.026 13.343 0.706 1.00 87.62 90 PRO A CA 1
ATOM 632 C C . PRO A 1 90 ? -0.393 12.793 0.538 1.00 87.62 90 PRO A C 1
ATOM 634 O O . PRO A 1 90 ? -1.253 13.127 1.349 1.00 87.62 90 PRO A O 1
ATOM 637 N N . ALA A 1 91 ? -0.648 11.910 -0.437 1.00 80.50 91 ALA A N 1
ATOM 638 C CA . ALA A 1 91 ? -1.957 11.278 -0.601 1.00 80.50 91 ALA A CA 1
ATOM 639 C C . ALA A 1 91 ? -2.341 10.414 0.614 1.00 80.50 91 ALA A C 1
ATOM 641 O O . ALA A 1 91 ? -3.462 10.507 1.117 1.00 80.50 91 ALA A O 1
ATOM 642 N N . ALA A 1 92 ? -1.404 9.622 1.142 1.00 80.75 92 ALA A N 1
ATOM 643 C CA . ALA A 1 92 ? -1.634 8.798 2.326 1.00 80.75 92 ALA A CA 1
ATOM 644 C C . ALA A 1 92 ? -1.873 9.651 3.583 1.00 80.75 92 ALA A C 1
ATOM 646 O O . ALA A 1 92 ? -2.737 9.330 4.406 1.00 80.75 92 ALA A O 1
ATOM 647 N N . TYR A 1 93 ? -1.138 10.757 3.721 1.00 82.44 93 TYR A N 1
ATOM 648 C CA . TYR A 1 93 ? -1.314 11.688 4.832 1.00 82.44 93 TYR A CA 1
ATOM 649 C C . TYR A 1 93 ? -2.652 12.434 4.750 1.00 82.44 93 TYR A C 1
ATOM 651 O O . TYR A 1 93 ? -3.394 12.474 5.732 1.00 82.44 93 TYR A O 1
ATOM 659 N N . ALA A 1 94 ? -3.005 12.949 3.569 1.00 81.81 94 ALA A N 1
ATOM 660 C CA . ALA A 1 94 ? -4.290 13.592 3.314 1.00 81.81 94 ALA A CA 1
ATOM 661 C C . ALA A 1 94 ? -5.459 12.631 3.576 1.00 81.81 94 ALA A C 1
ATOM 663 O O . ALA A 1 94 ? -6.421 13.005 4.242 1.00 81.81 94 ALA A O 1
ATOM 664 N N . GLY A 1 95 ? -5.344 11.370 3.145 1.00 75.06 95 GLY A N 1
ATOM 665 C CA . GLY A 1 95 ? -6.334 10.330 3.419 1.00 75.06 95 GLY A CA 1
ATOM 666 C C . GLY A 1 95 ? -6.533 10.088 4.916 1.00 75.06 95 GLY A C 1
ATOM 667 O O . GLY A 1 95 ? -7.668 10.101 5.391 1.00 75.06 95 GLY A O 1
ATOM 668 N N . ARG A 1 96 ? -5.446 9.945 5.692 1.00 74.81 96 ARG A N 1
ATOM 669 C CA . ARG A 1 96 ? -5.544 9.842 7.162 1.00 74.81 96 ARG A CA 1
ATOM 670 C C . ARG A 1 96 ? -6.184 11.077 7.785 1.00 74.81 96 ARG A C 1
ATOM 672 O O . ARG A 1 96 ? -7.016 10.934 8.676 1.00 74.81 96 ARG A O 1
ATOM 679 N N . TRP A 1 97 ? -5.803 12.266 7.329 1.00 79.00 97 TRP A N 1
ATOM 680 C CA . TRP A 1 97 ? -6.317 13.524 7.860 1.00 79.00 97 TRP A CA 1
ATOM 681 C C . TRP A 1 97 ? -7.823 13.680 7.607 1.00 79.00 97 TRP A C 1
ATOM 683 O O . TRP A 1 97 ? -8.572 14.022 8.522 1.00 79.00 97 TRP A O 1
ATOM 693 N N . ILE A 1 98 ? -8.283 13.335 6.401 1.00 75.25 98 ILE A N 1
ATOM 694 C CA . ILE A 1 98 ? -9.704 13.302 6.035 1.00 75.25 98 ILE A CA 1
ATOM 695 C C . ILE A 1 98 ? -10.448 12.272 6.887 1.00 75.25 98 ILE A C 1
ATOM 697 O O . ILE A 1 98 ? -11.480 12.600 7.470 1.00 75.25 98 ILE A O 1
ATOM 701 N N . LEU A 1 99 ? -9.916 11.053 7.029 1.00 68.88 99 LEU A N 1
ATOM 702 C CA . LEU A 1 99 ? -10.544 10.006 7.841 1.00 68.88 99 LEU A CA 1
ATOM 703 C C . LEU A 1 99 ? -10.711 10.431 9.306 1.00 68.88 99 LEU A C 1
ATOM 705 O O . LEU A 1 99 ? -11.763 10.197 9.889 1.00 68.88 99 LEU A O 1
ATOM 709 N N . GLN A 1 100 ? -9.710 11.089 9.893 1.00 73.56 100 GLN A N 1
ATOM 710 C CA . GLN A 1 100 ? -9.766 11.555 11.284 1.00 73.56 100 GLN A CA 1
ATOM 711 C C . GLN A 1 100 ? -10.770 12.694 11.507 1.00 73.56 100 GLN A C 1
ATOM 713 O O . GLN A 1 100 ? -11.251 12.880 12.623 1.00 73.56 100 GLN A O 1
ATOM 718 N N . ARG A 1 101 ? -11.083 13.468 10.464 1.00 71.56 101 ARG A N 1
ATOM 719 C CA . ARG A 1 101 ? -12.019 14.603 10.516 1.00 71.56 101 ARG A CA 1
ATOM 720 C C . ARG A 1 101 ? -13.453 14.225 10.130 1.00 71.56 101 ARG A C 1
ATOM 722 O O . ARG A 1 101 ? -14.352 15.049 10.285 1.00 71.56 101 ARG A O 1
ATOM 729 N N . THR A 1 102 ? -13.683 13.010 9.636 1.00 67.94 102 THR A N 1
ATOM 730 C CA . THR A 1 102 ? -14.968 12.603 9.056 1.00 67.94 102 THR A CA 1
ATOM 731 C C . THR A 1 102 ? -15.834 11.858 10.078 1.00 67.94 102 THR A C 1
ATOM 733 O O . THR A 1 102 ? -15.427 10.845 10.637 1.00 67.94 102 THR A O 1
ATOM 736 N N . SER A 1 103 ? -17.057 12.348 10.309 1.00 70.12 103 SER A N 1
ATOM 737 C CA . SER A 1 103 ? -18.065 11.690 11.159 1.00 70.12 103 SER A CA 1
ATOM 738 C C . SER A 1 103 ? -18.591 10.398 10.515 1.00 70.12 103 SER A C 1
ATOM 740 O O . SER A 1 103 ? -18.731 10.329 9.293 1.00 70.12 103 SER A O 1
ATOM 742 N N . ILE A 1 104 ? -18.947 9.393 11.329 1.00 71.56 104 ILE A N 1
ATOM 743 C CA . ILE A 1 104 ? -19.353 8.037 10.897 1.00 71.56 104 ILE A CA 1
ATOM 744 C C . ILE A 1 104 ? -20.439 8.045 9.803 1.00 71.56 104 ILE A C 1
ATOM 746 O O . ILE A 1 104 ? -20.434 7.204 8.911 1.00 71.56 104 ILE A O 1
ATOM 750 N N . ARG A 1 105 ? -21.333 9.043 9.826 1.00 70.88 105 ARG A N 1
ATOM 751 C CA . ARG A 1 105 ? -22.439 9.188 8.868 1.00 70.88 105 ARG A CA 1
ATOM 752 C C . ARG A 1 105 ? -21.960 9.553 7.461 1.00 70.88 105 ARG A C 1
ATOM 754 O O . ARG A 1 105 ? -22.516 9.074 6.481 1.00 70.88 105 ARG A O 1
ATOM 761 N N . VAL A 1 106 ? -20.916 10.373 7.360 1.00 73.94 106 VAL A N 1
ATOM 762 C CA . VAL A 1 106 ? -20.320 10.751 6.070 1.00 73.94 106 VAL A CA 1
ATOM 763 C C . VAL A 1 106 ? -19.544 9.574 5.488 1.00 73.94 106 VAL A C 1
ATOM 765 O O . VAL A 1 106 ? -19.575 9.376 4.280 1.00 73.94 106 VAL A O 1
ATOM 768 N N . HIS A 1 107 ? -18.915 8.753 6.337 1.00 72.44 107 HIS A N 1
ATOM 769 C CA . HIS A 1 107 ? -18.241 7.536 5.889 1.00 72.44 107 HIS A CA 1
ATOM 770 C C . HIS A 1 107 ? -19.221 6.551 5.235 1.00 72.44 107 HIS A C 1
ATOM 772 O O . HIS A 1 107 ? -18.951 6.077 4.135 1.00 72.44 107 HIS A O 1
ATOM 778 N N . THR A 1 108 ? -20.382 6.310 5.855 1.00 77.44 108 THR A N 1
ATOM 779 C CA . THR A 1 108 ? -21.426 5.444 5.283 1.00 77.44 108 THR A CA 1
ATOM 780 C C . THR A 1 108 ? -21.911 5.950 3.925 1.00 77.44 108 THR A C 1
ATOM 782 O O . THR A 1 108 ? -21.912 5.185 2.965 1.00 77.44 108 THR A O 1
ATOM 785 N N . ILE A 1 109 ? -22.236 7.244 3.816 1.00 82.31 109 ILE A N 1
ATOM 786 C CA . ILE A 1 109 ? -22.724 7.836 2.560 1.00 82.31 109 ILE A CA 1
ATOM 787 C C . ILE A 1 109 ? -21.656 7.748 1.461 1.00 82.31 109 ILE A C 1
ATOM 789 O O . ILE A 1 109 ? -21.971 7.425 0.320 1.00 82.31 109 ILE A O 1
ATOM 793 N N . LEU A 1 110 ? -20.382 7.992 1.788 1.00 78.88 110 LEU A N 1
ATOM 794 C CA . LEU A 1 110 ? -19.289 7.875 0.819 1.00 78.88 110 LEU A CA 1
ATOM 795 C C . LEU A 1 110 ? -19.166 6.451 0.272 1.00 78.88 110 LEU A C 1
ATOM 797 O O . LEU A 1 110 ? -19.024 6.266 -0.935 1.00 78.88 110 LEU A O 1
ATOM 801 N N . VAL A 1 111 ? -19.235 5.452 1.153 1.00 79.69 111 VAL A N 1
ATOM 802 C CA . VAL A 1 111 ? -19.159 4.041 0.761 1.00 79.69 111 VAL A CA 1
ATOM 803 C C . VAL A 1 111 ? -20.355 3.659 -0.114 1.00 79.69 111 VAL A C 1
ATOM 805 O O . VAL A 1 111 ? -20.155 3.042 -1.156 1.00 79.69 111 VAL A O 1
ATOM 808 N N . GLU A 1 112 ? -21.572 4.074 0.241 1.00 84.62 112 GLU A N 1
ATOM 809 C CA . GLU A 1 112 ? -22.768 3.831 -0.579 1.00 84.62 112 GLU A CA 1
ATOM 810 C C . GLU A 1 112 ? -22.659 4.467 -1.968 1.00 84.62 112 GLU A C 1
ATOM 812 O O . GLU A 1 112 ? -22.943 3.807 -2.967 1.00 84.62 112 GLU A O 1
ATOM 817 N N . VAL A 1 113 ? -22.186 5.714 -2.060 1.00 86.12 113 VAL A N 1
ATOM 818 C CA . VAL A 1 113 ? -21.989 6.401 -3.347 1.00 86.12 113 VAL A CA 1
ATOM 819 C C . VAL A 1 113 ? -20.961 5.671 -4.209 1.00 86.12 113 VAL A C 1
ATOM 821 O O . VAL A 1 113 ? -21.191 5.487 -5.403 1.00 86.12 113 VAL A O 1
ATOM 824 N N . VAL A 1 114 ? -19.850 5.213 -3.626 1.00 83.12 114 VAL A N 1
ATOM 825 C CA . VAL A 1 114 ? -18.833 4.438 -4.355 1.00 83.12 114 VAL A CA 1
ATOM 826 C C . VAL A 1 114 ? -19.400 3.103 -4.841 1.00 83.12 114 VAL A C 1
ATOM 828 O O . VAL A 1 114 ? -19.135 2.714 -5.978 1.00 83.12 114 VAL A O 1
ATOM 831 N N . ILE A 1 115 ? -20.207 2.420 -4.025 1.00 84.56 115 ILE A N 1
ATOM 832 C CA . ILE A 1 115 ? -20.871 1.170 -4.417 1.00 84.56 115 ILE A CA 1
ATOM 833 C C . ILE A 1 115 ? -21.843 1.419 -5.574 1.00 84.56 115 ILE A C 1
ATOM 835 O O . ILE A 1 115 ? -21.804 0.684 -6.558 1.00 84.56 115 ILE A O 1
ATOM 839 N N . LEU A 1 116 ? -22.673 2.462 -5.498 1.00 88.69 116 LEU A N 1
ATOM 840 C CA . LEU A 1 116 ? -23.621 2.813 -6.560 1.00 88.69 116 LEU A CA 1
ATOM 841 C C . LEU A 1 116 ? -22.908 3.216 -7.854 1.00 88.69 116 LEU A C 1
ATOM 843 O O . LEU A 1 116 ? -23.303 2.778 -8.931 1.00 88.69 116 LEU A O 1
ATOM 847 N N . ALA A 1 117 ? -21.831 3.997 -7.759 1.00 86.00 117 ALA A N 1
ATOM 848 C CA . ALA A 1 117 ? -21.017 4.371 -8.911 1.00 86.00 117 ALA A CA 1
ATOM 849 C C . ALA A 1 117 ? -20.341 3.146 -9.550 1.00 86.00 117 ALA A C 1
ATOM 851 O O . ALA A 1 117 ? -20.369 2.991 -10.770 1.00 86.00 117 ALA A O 1
ATOM 852 N N . GLY A 1 118 ? -19.787 2.243 -8.733 1.00 81.69 118 GLY A N 1
ATOM 853 C CA . GLY A 1 118 ? -19.209 0.982 -9.194 1.00 81.69 118 GLY A CA 1
ATOM 854 C C . GLY A 1 118 ? -20.246 0.070 -9.854 1.00 81.69 118 GLY A C 1
ATOM 855 O O . GLY A 1 118 ? -19.986 -0.480 -10.921 1.00 81.69 118 GLY A O 1
ATOM 856 N N . ALA A 1 119 ? -21.441 -0.035 -9.269 1.00 83.19 119 ALA A N 1
ATOM 857 C CA . ALA A 1 119 ? -22.553 -0.792 -9.834 1.00 83.19 119 ALA A CA 1
ATOM 858 C C . ALA A 1 119 ? -23.023 -0.203 -11.173 1.00 83.19 119 ALA A C 1
ATOM 860 O O . ALA A 1 119 ? -23.220 -0.948 -12.128 1.00 83.19 119 ALA A O 1
ATOM 861 N N . ALA A 1 120 ? -23.140 1.124 -11.274 1.00 86.38 120 ALA A N 1
ATOM 862 C CA . ALA A 1 120 ? -23.520 1.804 -12.510 1.00 86.38 120 ALA A CA 1
ATOM 863 C C . ALA A 1 120 ? -22.481 1.603 -13.625 1.00 86.38 120 ALA A C 1
ATOM 865 O O . ALA A 1 120 ? -22.850 1.311 -14.760 1.00 86.38 120 ALA A O 1
ATOM 866 N N . PHE A 1 121 ? -21.188 1.701 -13.298 1.00 85.19 121 PHE A N 1
ATOM 867 C CA . PHE A 1 121 ? -20.099 1.450 -14.246 1.00 85.19 121 PHE A CA 1
ATOM 868 C C . PHE A 1 121 ? -20.052 -0.013 -14.705 1.00 85.19 121 PHE A C 1
ATOM 870 O O . PHE A 1 121 ? -19.833 -0.304 -15.878 1.00 85.19 121 PHE A O 1
ATOM 877 N N . PHE A 1 122 ? -20.288 -0.953 -13.789 1.00 83.19 122 PHE A N 1
ATOM 878 C CA . PHE A 1 122 ? -20.377 -2.367 -14.137 1.00 83.19 122 PHE A CA 1
ATOM 879 C C . PHE A 1 122 ? -21.570 -2.642 -15.059 1.00 83.19 122 PHE A C 1
ATOM 881 O O . PHE A 1 122 ? -21.442 -3.371 -16.040 1.00 83.19 122 PHE A O 1
ATOM 888 N N . PHE A 1 123 ? -22.716 -2.022 -14.777 1.00 86.75 123 PHE A N 1
ATOM 889 C CA . PHE A 1 123 ? -23.917 -2.177 -15.587 1.00 86.75 123 PHE A CA 1
ATOM 890 C C . PHE A 1 123 ? -23.752 -1.577 -16.990 1.00 86.75 123 PHE A C 1
ATOM 892 O O . PHE A 1 123 ? -24.194 -2.182 -17.963 1.00 86.75 123 PHE A O 1
ATOM 899 N N . SER A 1 124 ? -23.065 -0.437 -17.126 1.00 80.75 124 SER A N 1
ATOM 900 C CA . SER A 1 124 ? -22.793 0.167 -18.436 1.00 80.75 124 SER A CA 1
ATOM 901 C C . SER A 1 124 ? -21.807 -0.654 -19.272 1.00 80.75 124 SER A C 1
ATOM 903 O O . SER A 1 124 ? -22.055 -0.869 -20.456 1.00 80.75 124 SER A O 1
ATOM 905 N N . GLN A 1 125 ? -20.738 -1.184 -18.665 1.00 79.12 125 GLN A N 1
ATOM 906 C CA . GLN A 1 125 ? -19.818 -2.117 -19.332 1.00 79.12 125 GLN A CA 1
ATOM 907 C C . GLN A 1 125 ? -20.508 -3.435 -19.717 1.00 79.12 125 GLN A C 1
ATOM 909 O O . GLN A 1 125 ? -20.262 -3.963 -20.798 1.00 79.12 125 GLN A O 1
ATOM 914 N N . GLY A 1 126 ? -21.393 -3.953 -18.860 1.00 77.25 126 GLY A N 1
ATOM 915 C CA . GLY A 1 126 ? -22.169 -5.164 -19.133 1.00 77.25 126 GLY A CA 1
ATOM 916 C 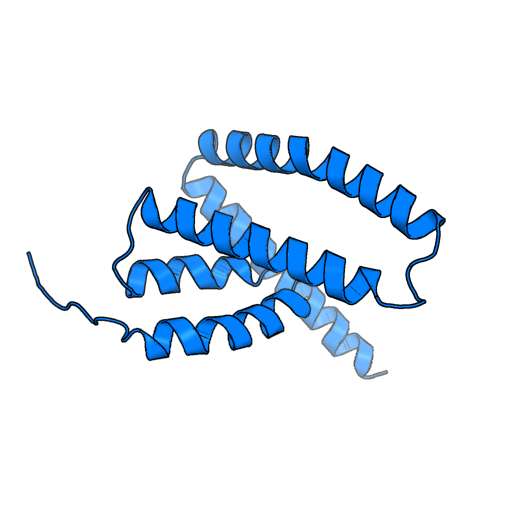C . GLY A 1 126 ? -23.173 -5.005 -20.279 1.00 77.25 126 GLY A C 1
ATOM 917 O O . GLY A 1 126 ? -23.369 -5.947 -21.041 1.00 77.25 126 GLY A O 1
ATOM 918 N N . LEU A 1 127 ? -23.770 -3.817 -20.443 1.00 70.00 127 LEU A N 1
ATOM 919 C CA . LEU A 1 127 ? -24.651 -3.509 -21.577 1.00 70.00 127 LEU A CA 1
ATOM 920 C C . LEU A 1 127 ? -23.876 -3.222 -22.875 1.00 70.00 127 LEU A C 1
ATOM 922 O O . LEU A 1 127 ? -24.351 -3.567 -23.952 1.00 70.00 127 LEU A O 1
ATOM 926 N N . GLY A 1 128 ? -22.697 -2.597 -22.783 1.00 60.00 128 GLY A N 1
ATOM 927 C CA . GLY A 1 128 ? -21.876 -2.233 -23.944 1.00 60.00 128 GLY A CA 1
ATOM 928 C C . GLY A 1 128 ? -21.160 -3.408 -24.619 1.00 60.00 128 GLY A C 1
ATOM 929 O O . GLY A 1 128 ? -20.778 -3.290 -25.774 1.00 60.00 128 GLY A O 1
ATOM 930 N N . GLY A 1 129 ? -20.999 -4.546 -23.934 1.00 54.94 129 GLY A N 1
ATOM 931 C CA . GLY A 1 129 ? -20.400 -5.763 -24.501 1.00 54.94 129 GLY A CA 1
ATOM 932 C C . GLY A 1 129 ? -21.344 -6.626 -25.351 1.00 54.94 129 GLY A C 1
ATOM 933 O O . GLY A 1 129 ? -20.929 -7.693 -25.797 1.00 54.94 129 GLY A O 1
ATOM 934 N N . PHE A 1 130 ? -22.603 -6.209 -25.540 1.00 54.97 130 PHE A N 1
ATOM 935 C CA . PHE A 1 130 ? -23.637 -6.950 -26.280 1.00 54.97 130 PHE A CA 1
ATOM 936 C C . PHE A 1 130 ? -23.972 -6.355 -27.668 1.00 54.97 130 PHE A C 1
ATOM 938 O O . PHE A 1 130 ? -24.912 -6.835 -28.305 1.00 54.97 130 PHE A O 1
ATOM 945 N N . PHE A 1 131 ? -23.227 -5.344 -28.144 1.00 45.00 131 PHE A N 1
ATOM 946 C CA . PHE A 1 131 ? -23.332 -4.782 -29.501 1.00 45.00 131 PHE A CA 1
ATOM 947 C C . PHE A 1 131 ? -21.960 -4.669 -30.172 1.00 45.00 131 PHE A C 1
ATOM 949 O O . PHE A 1 131 ? -21.001 -4.269 -29.475 1.00 45.00 131 PHE A O 1
#

Foldseek 3Di:
DDDPQPQCDPVNVVVVLVVLLVCVVVDPPSLVVLVVVCVNNVDDDPRSVVVSVVSVVVSVVVCCVVVVPDPVDDPVNVVVVVVVVVVVVVVVVVVVVCVVVDDPVVVVVVVVVVVVVVVVVVVVVVVVVPD

Sequence (131 aa):
MNNRGVEVGRWGFAAVGPIYGVIAGVTMGGALMLAPFFLGAGLVGSQIIAMTAAMGVTLNITKVIVFGASPLLNFPLICVGLILGLCTIPAAYAGRWILQRTSIRVHTILVEVVILAGAAFFFSQGLGGFF